Protein AF-A0A3D5DIY8-F1 (afdb_monomer_lite)

Radius of gyration: 15.48 Å; chains: 1; bounding box: 41×35×40 Å

Foldseek 3Di:
DKDKQFPDDDDDDDDDDDDPQQAAQQALVNLLVVLVPDDLPAADEAEYHQQLQFHWYALVRADPVQSVQQVVLVDRTDHNVSNDDVSVVVSLVSSLSSNVSCQVSVRYGIYIRDHDPPQDDDPVSVVSVVVVNCSRPVNHPDD

Structure (mmCIF, N/CA/C/O backbone):
data_AF-A0A3D5DIY8-F1
#
_entry.id   AF-A0A3D5DIY8-F1
#
loop_
_atom_site.group_PDB
_atom_site.id
_atom_site.type_symbol
_atom_site.label_atom_id
_atom_site.label_alt_id
_atom_site.label_comp_id
_atom_site.label_asym_id
_atom_site.label_entity_id
_atom_site.label_seq_id
_atom_site.pdbx_PDB_ins_code
_atom_site.Cartn_x
_atom_site.Cartn_y
_atom_site.Cartn_z
_atom_site.occupancy
_atom_site.B_iso_or_equiv
_atom_site.auth_seq_id
_atom_site.auth_comp_id
_atom_site.auth_asym_id
_atom_site.auth_atom_id
_atom_site.pdbx_PDB_model_num
ATOM 1 N N . MET A 1 1 ? -1.797 15.116 2.078 1.00 50.62 1 MET A N 1
ATOM 2 C CA . MET A 1 1 ? -0.324 15.181 1.907 1.00 50.62 1 MET A CA 1
ATOM 3 C C . MET A 1 1 ? 0.106 14.132 0.889 1.00 50.62 1 MET A C 1
ATOM 5 O O . MET A 1 1 ? -0.491 13.060 0.875 1.00 50.62 1 MET A O 1
ATOM 9 N N . VAL A 1 2 ? 1.064 14.444 0.015 1.00 52.28 2 VAL A N 1
ATOM 10 C CA . VAL A 1 2 ? 1.572 13.537 -1.028 1.00 52.28 2 VAL A CA 1
ATOM 11 C C . VAL A 1 2 ? 3.027 13.212 -0.711 1.00 52.28 2 VAL A C 1
ATOM 13 O O . VAL A 1 2 ? 3.846 14.123 -0.669 1.00 52.28 2 VAL A O 1
ATOM 16 N N . ALA A 1 3 ? 3.340 11.936 -0.495 1.00 53.84 3 ALA A N 1
ATOM 17 C CA . ALA A 1 3 ? 4.714 11.449 -0.470 1.00 53.84 3 ALA A CA 1
ATOM 18 C C . ALA A 1 3 ? 4.956 10.620 -1.738 1.00 53.84 3 ALA A C 1
ATOM 20 O O . ALA A 1 3 ? 4.224 9.668 -2.006 1.00 53.84 3 ALA A O 1
ATOM 21 N N . ALA A 1 4 ? 5.950 11.010 -2.533 1.00 50.09 4 ALA A N 1
ATOM 22 C CA . ALA A 1 4 ? 6.429 10.239 -3.673 1.00 50.09 4 ALA A CA 1
ATOM 23 C C . ALA A 1 4 ? 7.833 9.733 -3.337 1.00 50.09 4 ALA A C 1
ATOM 25 O O . ALA A 1 4 ? 8.712 10.531 -3.018 1.00 50.09 4 ALA A O 1
ATOM 26 N N . VAL A 1 5 ? 8.032 8.418 -3.375 1.00 52.97 5 VAL A N 1
ATOM 27 C CA . VAL A 1 5 ? 9.338 7.794 -3.121 1.00 52.97 5 VAL A CA 1
ATOM 28 C C . VAL A 1 5 ? 9.886 7.322 -4.465 1.00 52.97 5 VAL A C 1
ATOM 30 O O . VAL A 1 5 ? 9.344 6.383 -5.042 1.00 52.97 5 VAL A O 1
ATOM 33 N N . GLY A 1 6 ? 10.899 8.024 -4.978 1.00 42.56 6 GLY A N 1
ATOM 34 C CA . GLY A 1 6 ? 11.549 7.803 -6.275 1.00 42.56 6 GLY A CA 1
ATOM 35 C C . GLY A 1 6 ? 12.603 8.891 -6.551 1.00 42.56 6 GLY A C 1
ATOM 36 O O . GLY A 1 6 ? 12.590 9.918 -5.864 1.00 42.56 6 GLY A O 1
ATOM 37 N N . PRO A 1 7 ? 13.535 8.710 -7.508 1.00 37.66 7 PRO A N 1
ATOM 38 C CA . PRO A 1 7 ? 14.485 9.758 -7.874 1.00 37.66 7 PRO A CA 1
ATOM 39 C C . PRO A 1 7 ? 13.727 11.008 -8.343 1.00 37.66 7 PRO A C 1
ATOM 41 O O . PRO A 1 7 ? 12.866 10.945 -9.221 1.00 37.66 7 PRO A O 1
ATOM 44 N N . VAL A 1 8 ? 14.026 12.155 -7.731 1.00 38.84 8 VAL A N 1
ATOM 45 C CA . VAL A 1 8 ? 13.311 13.414 -7.977 1.00 38.84 8 VAL A CA 1
ATOM 46 C C . VAL A 1 8 ? 13.598 13.902 -9.401 1.00 38.84 8 VAL A C 1
ATOM 48 O O . VAL A 1 8 ? 14.640 14.492 -9.672 1.00 38.84 8 VAL A O 1
ATOM 51 N N . ARG A 1 9 ? 12.650 13.707 -10.323 1.00 46.03 9 ARG A N 1
ATOM 52 C CA . ARG A 1 9 ? 12.536 14.502 -11.557 1.00 46.03 9 ARG A CA 1
ATOM 53 C C . ARG A 1 9 ? 11.280 15.365 -11.470 1.00 46.03 9 ARG A C 1
ATOM 55 O O . ARG A 1 9 ? 10.235 14.896 -11.029 1.00 46.03 9 ARG A O 1
ATOM 62 N N . ARG A 1 10 ? 11.394 16.646 -11.847 1.00 33.75 10 ARG A N 1
ATOM 63 C CA . ARG A 1 10 ? 10.287 17.619 -11.789 1.00 33.75 10 ARG A CA 1
ATOM 64 C C . ARG A 1 10 ? 9.106 17.123 -12.632 1.00 33.75 10 ARG A C 1
ATOM 66 O O . ARG A 1 10 ? 9.268 16.890 -13.825 1.00 33.75 10 ARG A O 1
ATOM 73 N N . VAL A 1 11 ? 7.930 17.012 -12.016 1.00 41.75 11 VAL A N 1
ATOM 74 C CA . VAL A 1 11 ? 6.654 16.707 -12.684 1.00 41.75 11 VAL A CA 1
ATOM 75 C C . VAL A 1 11 ? 5.784 17.973 -12.653 1.00 41.75 11 VAL A C 1
ATOM 77 O O . VAL A 1 11 ? 5.661 18.575 -11.584 1.00 41.75 11 VAL A O 1
ATOM 80 N N . PRO A 1 12 ? 5.202 18.419 -13.783 1.00 31.59 12 PRO A N 1
ATOM 81 C CA . PRO A 1 12 ? 4.313 19.579 -13.808 1.00 31.59 12 PRO A CA 1
ATOM 82 C C . PRO A 1 12 ? 2.987 19.294 -13.074 1.00 31.59 12 PRO A C 1
ATOM 84 O O . PRO A 1 12 ? 2.551 18.141 -13.009 1.00 31.59 12 PRO A O 1
ATOM 87 N N . PRO A 1 13 ? 2.319 20.320 -12.518 1.00 28.94 13 PRO A N 1
ATOM 88 C CA . PRO A 1 13 ? 1.093 20.131 -11.750 1.00 28.94 13 PRO A CA 1
ATOM 89 C C . PRO A 1 13 ? -0.066 19.678 -12.652 1.00 28.94 13 PRO A C 1
ATOM 91 O O . PRO A 1 13 ? -0.409 20.354 -13.619 1.00 28.94 13 PRO A O 1
ATOM 94 N N . GLN A 1 14 ? -0.706 18.555 -12.311 1.00 39.12 14 GLN A N 1
ATOM 95 C CA . GLN A 1 14 ? -1.967 18.122 -12.924 1.00 39.12 14 GLN A CA 1
ATOM 96 C C . GLN A 1 14 ? -3.157 18.340 -11.981 1.00 39.12 14 GLN A C 1
ATOM 98 O O . GLN A 1 14 ? -3.064 18.113 -10.771 1.00 39.12 14 GLN A O 1
ATOM 103 N N . ARG A 1 15 ? -4.296 18.763 -12.550 1.00 36.31 15 ARG A N 1
ATOM 104 C CA . ARG A 1 15 ? -5.589 18.827 -11.850 1.00 36.31 15 ARG A CA 1
ATOM 105 C C . ARG A 1 15 ? -6.040 17.410 -11.481 1.00 36.31 15 ARG A C 1
ATOM 107 O O . ARG A 1 15 ? -6.047 16.520 -12.324 1.00 36.31 15 ARG A O 1
ATOM 114 N N . GLN A 1 16 ? -6.417 17.211 -10.219 1.00 41.19 16 GLN A N 1
ATOM 115 C CA . GLN A 1 16 ?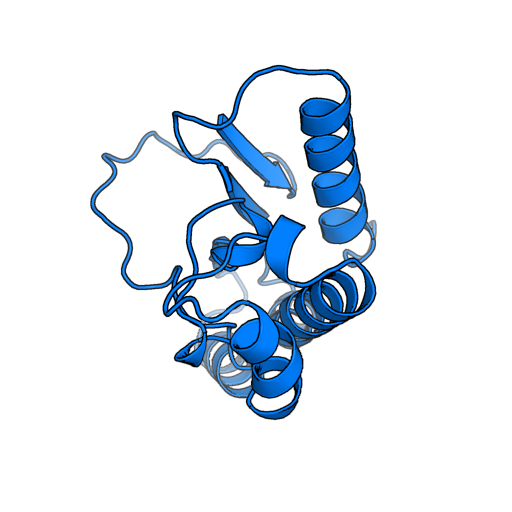 -6.805 15.908 -9.679 1.00 41.19 16 GLN A CA 1
ATOM 116 C C . GLN A 1 16 ? -8.298 15.643 -9.916 1.00 41.19 16 GLN A C 1
ATOM 118 O O . GLN A 1 16 ? -9.143 16.273 -9.287 1.00 41.19 16 GLN A O 1
ATOM 123 N N . GLY A 1 17 ? -8.616 14.699 -10.802 1.00 32.06 17 GLY A N 1
ATOM 124 C CA . GLY A 1 17 ? -9.891 13.972 -10.783 1.00 32.06 17 GLY A CA 1
ATOM 125 C C . GLY A 1 17 ? -9.785 12.704 -9.915 1.00 32.06 17 GLY A C 1
ATOM 126 O O . GLY A 1 17 ? -8.667 12.248 -9.646 1.00 32.06 17 GLY A O 1
ATOM 127 N N . PRO A 1 18 ? -10.905 12.116 -9.453 1.00 35.06 18 PRO A N 1
ATOM 128 C CA . PRO A 1 18 ? -10.888 10.868 -8.692 1.00 35.06 18 PRO A CA 1
ATOM 129 C C . PRO A 1 18 ? -10.271 9.747 -9.539 1.00 35.06 18 PRO A C 1
ATOM 131 O O . PRO A 1 18 ? -10.749 9.416 -10.619 1.00 35.06 18 PRO A O 1
ATOM 134 N N . SER A 1 19 ? -9.167 9.177 -9.061 1.00 37.91 19 SER A N 1
ATOM 135 C CA . SER A 1 19 ? -8.463 8.099 -9.755 1.00 37.91 19 SER A CA 1
ATOM 136 C C . SER A 1 19 ? -9.092 6.755 -9.372 1.00 37.91 19 SER A C 1
ATOM 138 O O . SER A 1 19 ? -9.059 6.375 -8.200 1.00 37.91 19 SER A O 1
ATOM 140 N N . ALA A 1 20 ? -9.673 6.045 -10.345 1.00 34.00 20 ALA A N 1
ATOM 141 C CA . ALA A 1 20 ? -10.372 4.767 -10.151 1.00 34.00 20 ALA A CA 1
ATOM 142 C C . ALA A 1 20 ? -9.461 3.613 -9.668 1.00 34.00 20 ALA A C 1
ATOM 144 O O . ALA A 1 20 ? -9.944 2.595 -9.182 1.00 34.00 20 ALA A O 1
ATOM 145 N N . THR A 1 21 ? -8.139 3.774 -9.752 1.00 45.00 21 THR A N 1
ATOM 146 C CA . THR A 1 21 ? -7.124 2.735 -9.501 1.00 45.00 21 THR A CA 1
ATOM 147 C C . THR A 1 21 ? -6.704 2.565 -8.038 1.00 45.00 21 THR A C 1
ATOM 149 O O . THR A 1 21 ? -5.889 1.701 -7.742 1.00 45.00 21 THR A O 1
ATOM 152 N N . GLY A 1 22 ? -7.246 3.345 -7.096 1.00 54.50 22 GLY A N 1
ATOM 153 C CA . GLY A 1 22 ? -6.856 3.258 -5.679 1.00 54.50 22 GLY A CA 1
ATOM 154 C C . GLY A 1 22 ? -7.485 2.103 -4.886 1.00 54.50 22 GLY A C 1
ATOM 155 O O . GLY A 1 22 ? -7.085 1.877 -3.745 1.00 54.50 22 GLY A O 1
ATOM 156 N N . TYR A 1 23 ? -8.475 1.408 -5.456 1.00 57.41 23 TYR A N 1
ATOM 157 C CA . TYR A 1 23 ? -9.356 0.494 -4.718 1.00 57.41 23 TYR A CA 1
ATOM 158 C C . TYR A 1 23 ? -9.029 -0.990 -4.865 1.00 57.41 23 TYR A C 1
ATOM 160 O O . TYR A 1 23 ? -9.708 -1.795 -4.243 1.00 57.41 23 TYR A O 1
ATOM 168 N N . ALA A 1 24 ? -8.018 -1.372 -5.643 1.00 65.62 24 ALA A N 1
ATOM 169 C CA . ALA A 1 24 ? -7.578 -2.760 -5.749 1.00 65.62 24 ALA A CA 1
ATOM 170 C C . ALA A 1 24 ? -6.063 -2.838 -5.568 1.00 65.62 24 ALA A C 1
ATOM 172 O O . ALA A 1 24 ? -5.332 -1.974 -6.057 1.00 65.62 24 ALA A O 1
ATOM 173 N N . LEU A 1 25 ? -5.589 -3.867 -4.864 1.00 74.12 25 LEU A N 1
ATOM 174 C CA . LEU A 1 25 ? -4.171 -4.209 -4.906 1.00 74.12 25 LEU A CA 1
ATOM 175 C C . LEU A 1 25 ? -3.807 -4.550 -6.358 1.00 74.12 25 LEU A C 1
ATOM 177 O O . LEU A 1 25 ? -4.534 -5.327 -6.985 1.00 74.12 25 LEU A O 1
ATOM 181 N N . PRO A 1 26 ? -2.725 -3.976 -6.913 1.00 73.62 26 PRO A N 1
ATOM 182 C CA . PRO A 1 26 ? -2.277 -4.349 -8.244 1.00 73.62 26 PRO A CA 1
ATOM 183 C C . PRO A 1 26 ? -1.965 -5.847 -8.268 1.00 73.62 26 PRO A C 1
ATOM 185 O O . PRO A 1 26 ? -1.332 -6.375 -7.356 1.00 73.62 26 PRO A O 1
ATOM 188 N N . ALA A 1 27 ? -2.427 -6.534 -9.311 1.00 76.88 27 ALA A N 1
ATOM 189 C CA . ALA A 1 27 ? -2.036 -7.912 -9.563 1.00 76.88 27 ALA A CA 1
ATOM 190 C C . ALA A 1 27 ? -0.676 -7.925 -10.268 1.00 76.88 27 ALA A C 1
ATOM 192 O O . ALA A 1 27 ? -0.474 -7.195 -11.239 1.00 76.88 27 ALA A O 1
ATOM 193 N N . GLU A 1 28 ? 0.233 -8.793 -9.831 1.00 81.69 28 GLU A N 1
ATOM 194 C CA . GLU A 1 28 ? 1.573 -8.918 -10.415 1.00 81.69 28 GLU A CA 1
ATOM 195 C C . GLU A 1 28 ? 1.526 -9.169 -11.932 1.00 81.69 28 GLU A C 1
ATOM 197 O O . GLU A 1 28 ? 2.222 -8.505 -12.695 1.00 81.69 28 GLU A O 1
ATOM 202 N N . GLN A 1 29 ? 0.616 -10.033 -12.395 1.00 76.12 29 GLN A N 1
ATOM 203 C CA . GLN A 1 29 ? 0.399 -10.305 -13.825 1.00 76.12 29 GLN A CA 1
ATOM 204 C C . GLN A 1 29 ? 0.074 -9.037 -14.628 1.00 76.12 29 GLN A C 1
ATOM 206 O O . GLN A 1 29 ? 0.473 -8.895 -15.782 1.00 76.12 29 GLN A O 1
ATOM 211 N N . THR A 1 30 ? -0.634 -8.084 -14.015 1.00 84.94 30 THR A N 1
ATOM 212 C CA . THR A 1 30 ? -0.937 -6.798 -14.654 1.00 84.94 30 THR A CA 1
ATOM 213 C C . THR A 1 30 ? 0.334 -5.961 -14.802 1.00 84.94 30 THR A C 1
ATOM 215 O O . THR A 1 30 ? 0.582 -5.412 -15.875 1.00 84.94 30 THR A O 1
ATOM 218 N N . ALA A 1 31 ? 1.175 -5.914 -13.766 1.00 85.81 31 ALA A N 1
ATOM 219 C CA . ALA A 1 31 ? 2.462 -5.229 -13.816 1.00 85.81 31 ALA A CA 1
ATOM 220 C C . ALA A 1 31 ? 3.427 -5.869 -14.828 1.00 85.81 31 ALA A C 1
ATOM 222 O O . ALA A 1 31 ? 4.077 -5.143 -15.578 1.00 85.81 31 ALA A O 1
ATOM 223 N N . GLN A 1 32 ? 3.464 -7.203 -14.920 1.00 86.69 32 GLN A N 1
ATOM 224 C CA . GLN A 1 32 ? 4.220 -7.933 -15.945 1.00 86.69 32 GLN A CA 1
ATOM 225 C C . GLN A 1 32 ? 3.746 -7.560 -17.356 1.00 86.69 32 GLN A C 1
ATOM 227 O O . GLN A 1 32 ? 4.555 -7.208 -18.215 1.00 86.69 32 GLN A O 1
ATOM 232 N N . ALA A 1 33 ? 2.430 -7.559 -17.593 1.00 89.38 33 ALA A N 1
ATOM 233 C CA . ALA A 1 33 ? 1.865 -7.185 -18.886 1.00 89.38 33 ALA A CA 1
ATOM 234 C C . ALA A 1 33 ? 2.195 -5.730 -19.264 1.00 89.38 33 ALA A C 1
ATOM 236 O O . ALA A 1 33 ? 2.520 -5.450 -20.418 1.00 89.38 33 ALA A O 1
ATOM 237 N N . TRP A 1 34 ? 2.143 -4.799 -18.307 1.00 91.38 34 TRP A N 1
ATOM 238 C CA . TRP A 1 34 ? 2.562 -3.411 -18.521 1.00 91.38 34 TRP A CA 1
ATOM 239 C C . TRP A 1 34 ? 4.050 -3.298 -18.847 1.00 91.38 34 TRP A C 1
ATOM 241 O O . TRP A 1 34 ? 4.423 -2.560 -19.763 1.00 91.38 34 TRP A O 1
ATOM 251 N N . ALA A 1 35 ? 4.891 -4.040 -18.128 1.00 90.12 35 ALA A N 1
ATOM 252 C CA . ALA A 1 35 ? 6.327 -4.048 -18.341 1.00 90.12 35 ALA A CA 1
ATOM 253 C C . ALA A 1 35 ? 6.674 -4.568 -19.745 1.00 90.12 35 ALA A C 1
ATOM 255 O O . ALA A 1 35 ? 7.409 -3.903 -20.472 1.00 90.12 35 ALA A O 1
ATOM 256 N N . ALA A 1 36 ? 6.068 -5.677 -20.174 1.00 90.75 36 ALA A N 1
ATOM 257 C CA . ALA A 1 36 ? 6.319 -6.286 -21.480 1.00 90.75 36 ALA A CA 1
ATOM 258 C C . ALA A 1 36 ? 5.814 -5.443 -22.667 1.00 90.75 36 ALA A C 1
ATOM 260 O O . ALA A 1 36 ? 6.389 -5.482 -23.750 1.00 90.75 36 ALA A O 1
ATOM 261 N N . ARG A 1 37 ? 4.729 -4.677 -22.486 1.00 94.88 37 ARG A N 1
ATOM 262 C CA . ARG A 1 37 ? 4.028 -3.983 -23.586 1.00 94.88 37 ARG A CA 1
ATOM 263 C C . ARG A 1 37 ? 4.383 -2.506 -23.744 1.00 94.88 37 ARG A C 1
ATOM 265 O O . ARG A 1 37 ? 3.798 -1.828 -24.585 1.00 94.88 37 ARG A O 1
ATOM 272 N N . THR A 1 38 ? 5.301 -1.987 -22.935 1.00 95.19 38 THR A N 1
ATOM 273 C CA . THR A 1 38 ? 5.743 -0.588 -23.009 1.00 95.19 38 THR A CA 1
ATOM 274 C C . THR A 1 38 ? 7.186 -0.474 -23.496 1.00 95.19 38 THR A C 1
ATOM 276 O O . THR A 1 38 ? 7.981 -1.383 -23.253 1.00 95.19 38 THR A O 1
ATOM 279 N N . PRO A 1 39 ? 7.577 0.641 -24.142 1.00 95.75 39 PRO A N 1
ATOM 280 C CA . PRO A 1 39 ? 8.975 0.892 -24.485 1.00 95.75 39 PRO A CA 1
ATOM 281 C C . PRO A 1 39 ? 9.897 0.824 -23.261 1.00 95.75 39 PRO A C 1
ATOM 283 O O . PRO A 1 39 ? 9.478 1.135 -22.146 1.00 95.75 39 PRO A O 1
ATOM 286 N N . ALA A 1 40 ? 11.169 0.472 -23.464 1.00 90.06 40 ALA A N 1
ATOM 287 C CA . ALA A 1 40 ? 12.158 0.375 -22.383 1.00 90.06 40 ALA A CA 1
ATOM 288 C C . ALA A 1 40 ? 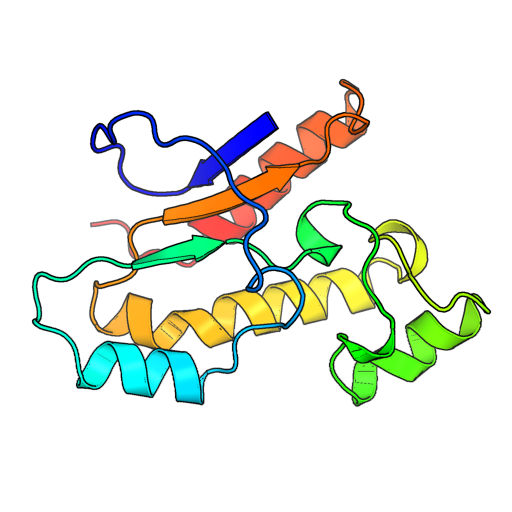12.318 1.689 -21.590 1.00 90.06 40 ALA A C 1
ATOM 290 O O . ALA A 1 40 ? 12.490 1.659 -20.379 1.00 90.06 40 ALA A O 1
ATOM 291 N N . ALA A 1 41 ? 12.195 2.842 -22.256 1.00 91.44 41 ALA A N 1
ATOM 292 C CA . ALA A 1 41 ? 12.312 4.162 -21.630 1.00 91.44 41 ALA A CA 1
ATOM 293 C C . ALA A 1 41 ? 11.035 4.641 -20.909 1.00 91.44 41 ALA A C 1
ATOM 295 O O . ALA A 1 41 ? 11.014 5.744 -20.364 1.00 91.44 41 ALA A O 1
ATOM 296 N N . PHE A 1 42 ? 9.949 3.863 -20.932 1.00 95.06 42 PHE A N 1
ATOM 297 C CA . PHE A 1 42 ? 8.698 4.258 -20.295 1.00 95.06 42 PHE A CA 1
ATOM 298 C C . PHE A 1 42 ? 8.779 4.097 -18.772 1.00 95.06 42 PHE A C 1
ATOM 300 O O . PHE A 1 42 ? 9.240 3.074 -18.272 1.00 95.06 42 PHE A O 1
ATOM 307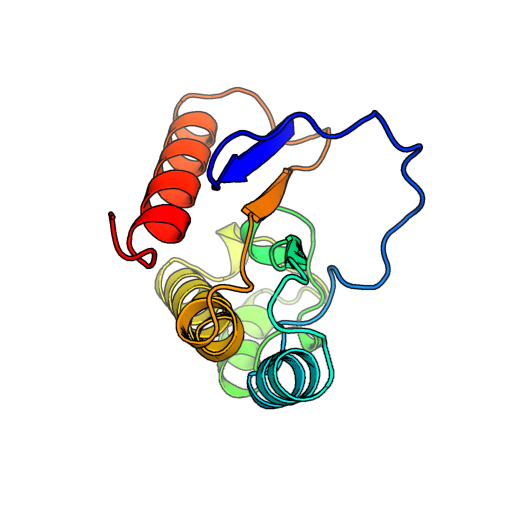 N N . THR A 1 43 ? 8.285 5.086 -18.025 1.00 93.62 43 THR A N 1
ATOM 308 C CA . THR A 1 43 ? 8.287 5.074 -16.556 1.00 93.62 43 THR A CA 1
ATOM 309 C C . THR A 1 43 ? 6.868 5.111 -16.000 1.00 93.62 43 THR A C 1
ATOM 311 O O . THR A 1 43 ? 6.069 5.977 -16.351 1.00 93.62 43 THR A O 1
ATOM 314 N N . PHE A 1 44 ? 6.575 4.204 -15.073 1.00 91.81 44 PHE A N 1
ATOM 315 C CA . PHE A 1 44 ? 5.333 4.143 -14.317 1.00 91.81 44 PHE A CA 1
ATOM 316 C C . PHE A 1 44 ? 5.499 4.781 -12.941 1.00 91.81 44 PHE A C 1
ATOM 318 O O . PHE A 1 44 ? 6.422 4.458 -12.195 1.00 91.81 44 PHE A O 1
ATOM 325 N N . ASN A 1 45 ? 4.539 5.625 -12.572 1.00 92.50 45 ASN A N 1
ATOM 326 C CA . ASN A 1 45 ? 4.320 6.021 -11.186 1.00 92.50 45 ASN A CA 1
ATOM 327 C C . ASN A 1 45 ? 3.067 5.309 -10.685 1.00 92.50 45 ASN A C 1
ATOM 329 O O . ASN A 1 45 ? 2.018 5.387 -11.326 1.00 92.50 45 ASN A O 1
ATOM 333 N N . VAL A 1 46 ? 3.168 4.616 -9.554 1.00 90.75 46 VAL A N 1
ATOM 334 C CA . VAL A 1 46 ? 2.082 3.774 -9.043 1.00 90.75 46 VAL A CA 1
ATOM 335 C C . VAL A 1 46 ? 1.520 4.368 -7.765 1.00 90.75 46 VAL A C 1
ATOM 337 O O . VAL A 1 46 ? 2.250 4.656 -6.819 1.00 90.75 46 VAL A O 1
ATOM 340 N N . LYS A 1 47 ? 0.201 4.555 -7.723 1.00 91.38 47 LYS A N 1
ATOM 341 C CA . LYS A 1 47 ? -0.496 4.986 -6.512 1.00 91.38 47 LYS A CA 1
ATOM 342 C C . LYS A 1 47 ? -0.657 3.805 -5.558 1.00 91.38 47 LYS A C 1
ATOM 344 O O . LYS A 1 47 ? -1.077 2.728 -5.970 1.00 91.38 47 LYS A O 1
ATOM 349 N N . ALA A 1 48 ? -0.325 4.022 -4.290 1.00 93.12 48 ALA A N 1
ATOM 350 C CA . ALA A 1 48 ? -0.457 3.009 -3.257 1.00 93.12 48 ALA A CA 1
ATOM 351 C C . ALA A 1 48 ? -1.923 2.626 -3.016 1.00 93.12 48 ALA A C 1
ATOM 353 O O . ALA A 1 48 ? -2.833 3.453 -3.145 1.00 93.12 48 ALA A O 1
ATOM 354 N N . PHE A 1 49 ? -2.127 1.369 -2.625 1.00 94.44 49 PHE A N 1
ATOM 355 C CA . PHE A 1 49 ? -3.434 0.837 -2.259 1.00 94.44 49 PHE A CA 1
ATOM 356 C C . PHE A 1 49 ? -4.076 1.657 -1.127 1.00 94.44 49 PHE A C 1
ATOM 358 O O . PHE A 1 49 ? -3.392 2.080 -0.190 1.00 94.44 49 PHE A O 1
ATOM 365 N N . SER A 1 50 ? -5.392 1.889 -1.199 1.00 94.19 50 SER A N 1
ATOM 366 C CA . SER A 1 50 ? -6.110 2.809 -0.302 1.00 94.19 50 SER A CA 1
ATOM 367 C C . SER A 1 50 ? -5.890 2.520 1.185 1.00 94.19 50 SER A C 1
ATOM 369 O O . SER A 1 50 ? -5.752 3.457 1.976 1.00 94.19 50 SER A O 1
ATOM 371 N N . LEU A 1 51 ? -5.773 1.244 1.565 1.00 95.00 51 LEU A N 1
ATOM 372 C CA . LEU A 1 51 ? -5.559 0.851 2.957 1.00 95.00 51 LEU A CA 1
ATOM 373 C C . LEU A 1 51 ? -4.241 1.415 3.507 1.00 95.00 51 LEU A C 1
ATOM 375 O O . LEU A 1 51 ? -4.213 1.950 4.612 1.00 95.00 51 LEU A O 1
ATOM 379 N N . LEU A 1 52 ? -3.174 1.380 2.701 1.00 95.44 52 LEU A N 1
ATOM 380 C CA . LEU A 1 52 ? -1.827 1.845 3.062 1.00 95.44 52 LEU A CA 1
ATOM 381 C C . LEU A 1 52 ? -1.725 3.373 3.181 1.00 95.44 52 LEU A C 1
ATOM 383 O O . LEU A 1 52 ? -0.709 3.910 3.606 1.00 95.44 52 LEU A O 1
ATOM 387 N N . THR A 1 53 ? -2.775 4.093 2.790 1.00 94.69 53 THR A N 1
ATOM 388 C CA . THR A 1 53 ? -2.810 5.559 2.808 1.00 94.69 53 THR A CA 1
ATOM 389 C C . THR A 1 53 ? -3.886 6.114 3.734 1.00 94.69 53 THR A C 1
ATOM 391 O O . THR A 1 53 ? -4.240 7.285 3.630 1.00 94.69 53 THR A O 1
ATOM 394 N N . HIS A 1 54 ? -4.403 5.300 4.663 1.00 94.00 54 HIS A N 1
ATOM 395 C CA . HIS A 1 54 ? -5.448 5.691 5.620 1.00 94.00 54 HIS A CA 1
ATOM 396 C C . HIS A 1 54 ? -6.783 6.120 4.986 1.00 94.00 54 HIS A C 1
ATOM 398 O O . HIS A 1 54 ? -7.596 6.791 5.628 1.00 94.00 54 HIS A O 1
ATOM 404 N N . HIS A 1 55 ? -7.052 5.693 3.753 1.00 93.94 55 HIS A N 1
ATOM 405 C CA . HIS A 1 55 ? -8.375 5.816 3.154 1.00 93.94 55 HIS A CA 1
ATOM 406 C C . HIS A 1 55 ? -9.272 4.640 3.572 1.00 93.94 55 HIS A C 1
ATOM 408 O O . HIS A 1 55 ? -8.780 3.516 3.725 1.00 93.94 55 HIS A O 1
ATOM 414 N N . PRO A 1 56 ? -10.594 4.858 3.715 1.00 94.88 56 PRO A N 1
ATOM 415 C CA . PRO A 1 56 ? -11.524 3.766 3.966 1.00 94.88 56 PRO A CA 1
ATOM 416 C C . PRO A 1 56 ? -11.512 2.815 2.769 1.00 94.88 56 PRO A C 1
ATOM 418 O O . PRO A 1 56 ? -11.752 3.232 1.632 1.00 94.88 56 PRO A O 1
ATOM 421 N N . THR A 1 57 ? -11.256 1.539 3.021 1.00 94.00 57 THR A N 1
ATOM 422 C CA . THR A 1 57 ? -11.067 0.513 1.991 1.00 94.00 57 THR A CA 1
ATOM 423 C C . THR A 1 57 ? -12.174 -0.530 2.100 1.00 94.00 57 THR A C 1
ATOM 425 O O . THR A 1 57 ? -12.383 -1.034 3.201 1.00 94.00 57 THR A O 1
ATOM 428 N N . PRO A 1 58 ? -12.903 -0.854 1.014 1.00 94.38 58 PRO A N 1
ATOM 429 C CA . PRO A 1 58 ? -13.900 -1.920 1.052 1.00 94.38 58 PRO A CA 1
ATOM 430 C C . PRO A 1 58 ? -13.257 -3.235 1.490 1.00 94.38 58 PRO A C 1
ATOM 432 O O . PRO A 1 58 ? -12.192 -3.581 0.983 1.00 94.38 58 PRO A O 1
ATOM 435 N N . VAL A 1 59 ? -13.905 -4.002 2.364 1.00 94.06 59 VAL A N 1
ATOM 436 C CA . VAL A 1 59 ? -13.386 -5.322 2.768 1.00 94.06 59 VAL A CA 1
ATOM 437 C C . VAL A 1 59 ? -13.211 -6.239 1.553 1.00 94.06 59 VAL A C 1
ATOM 439 O O . VAL A 1 59 ? -12.193 -6.914 1.425 1.00 94.06 59 VAL A O 1
ATOM 442 N N . ALA A 1 60 ? -14.129 -6.170 0.585 1.00 92.69 60 ALA A N 1
ATOM 443 C CA . ALA A 1 60 ? -14.056 -6.925 -0.667 1.00 92.69 60 ALA A CA 1
ATOM 444 C C . ALA A 1 60 ? -12.798 -6.633 -1.516 1.00 92.69 60 ALA A C 1
ATOM 446 O O . ALA A 1 60 ? -12.390 -7.479 -2.312 1.00 92.69 60 ALA A O 1
ATOM 447 N N . ALA A 1 61 ? -12.166 -5.466 -1.339 1.00 91.50 61 ALA A N 1
ATOM 448 C CA . ALA A 1 61 ? -10.932 -5.098 -2.033 1.00 91.50 61 ALA A CA 1
ATOM 449 C C . ALA A 1 61 ? -9.675 -5.760 -1.445 1.00 91.50 61 ALA A C 1
ATOM 451 O O . ALA A 1 61 ? -8.613 -5.723 -2.068 1.00 91.50 61 ALA A O 1
ATOM 452 N N . LEU A 1 62 ? -9.770 -6.340 -0.245 1.00 92.56 62 LEU A N 1
ATOM 453 C CA . LEU A 1 62 ? -8.668 -7.085 0.350 1.00 92.56 62 LEU A CA 1
ATOM 454 C C . LEU A 1 62 ? -8.493 -8.442 -0.353 1.00 92.56 62 LEU A C 1
ATOM 456 O O . LEU A 1 62 ? -9.477 -9.014 -0.848 1.00 92.56 62 LEU A O 1
ATOM 460 N N . PRO A 1 63 ? -7.264 -8.996 -0.357 1.00 91.31 63 PRO A N 1
ATOM 461 C CA . PRO A 1 63 ? -7.026 -10.377 -0.757 1.00 91.31 63 PRO A CA 1
ATOM 462 C C . PRO A 1 63 ? -7.947 -11.324 0.010 1.00 91.31 63 PRO A C 1
ATOM 464 O O . PRO A 1 63 ? -8.184 -11.115 1.199 1.00 91.31 63 PRO A O 1
ATOM 467 N N . ALA A 1 64 ? -8.480 -12.339 -0.673 1.00 91.94 64 ALA A N 1
ATOM 468 C CA . ALA A 1 64 ? -9.547 -13.191 -0.143 1.00 91.94 64 ALA A CA 1
ATOM 469 C C . ALA A 1 64 ? -9.206 -13.808 1.223 1.00 91.94 64 ALA A C 1
ATOM 471 O O . ALA A 1 64 ? -10.054 -13.846 2.106 1.00 91.94 64 ALA A O 1
ATOM 472 N N . ASP A 1 65 ? -7.953 -14.205 1.420 1.00 93.06 65 ASP A N 1
ATOM 473 C CA . ASP A 1 65 ? -7.441 -14.791 2.658 1.00 93.06 65 ASP A CA 1
ATOM 474 C C . ASP A 1 65 ? -7.271 -13.780 3.811 1.00 93.06 65 ASP A C 1
ATOM 476 O O . ASP A 1 65 ? -7.232 -14.169 4.977 1.00 93.06 65 ASP A O 1
ATOM 480 N N . LEU A 1 66 ? -7.232 -12.478 3.511 1.00 93.94 66 LEU A N 1
ATOM 481 C CA . LEU A 1 66 ? -7.161 -11.396 4.501 1.00 93.94 66 LEU A CA 1
ATOM 482 C C . LEU A 1 66 ? -8.539 -10.841 4.891 1.00 93.94 66 LEU A C 1
ATOM 484 O O . LEU A 1 66 ? -8.656 -10.171 5.921 1.00 93.94 66 LEU A O 1
ATOM 488 N N . ARG A 1 67 ? -9.590 -11.128 4.110 1.00 94.25 67 ARG A N 1
ATOM 489 C CA . ARG A 1 67 ? -10.961 -10.654 4.379 1.00 94.25 67 ARG A CA 1
ATOM 490 C C . ARG A 1 67 ? -11.511 -11.123 5.728 1.00 94.25 67 ARG A C 1
ATOM 492 O O . ARG A 1 67 ? -11.987 -10.252 6.452 1.00 94.25 67 ARG A O 1
ATOM 499 N N . PRO A 1 68 ? -11.356 -12.394 6.158 1.00 94.31 68 PRO A N 1
ATOM 500 C CA . PRO A 1 68 ? -11.929 -12.850 7.427 1.00 94.31 68 PRO A CA 1
ATOM 501 C C . PRO A 1 68 ? -11.427 -12.071 8.648 1.00 94.31 68 PRO A C 1
ATOM 503 O O . PRO A 1 68 ? -12.138 -11.923 9.637 1.00 94.31 68 PRO A O 1
ATOM 506 N N . ALA A 1 69 ? -10.193 -11.556 8.609 1.00 90.56 69 ALA A N 1
ATOM 507 C CA . ALA A 1 69 ? -9.666 -10.717 9.682 1.00 90.56 69 ALA A CA 1
ATOM 508 C C . ALA A 1 69 ? -10.341 -9.335 9.719 1.00 90.56 69 ALA A C 1
ATOM 510 O O . ALA A 1 69 ? -10.616 -8.823 10.801 1.00 90.56 69 ALA A O 1
ATOM 511 N N . ALA A 1 70 ? -10.637 -8.756 8.552 1.00 91.50 70 ALA A N 1
ATOM 512 C CA . ALA A 1 70 ? -11.320 -7.473 8.425 1.00 91.50 70 ALA A CA 1
ATOM 513 C C . ALA A 1 70 ? -12.837 -7.575 8.676 1.00 91.50 70 ALA A C 1
ATOM 515 O O . ALA A 1 70 ? -13.419 -6.665 9.259 1.00 91.50 70 ALA A O 1
ATOM 516 N N . GLU A 1 71 ? -13.474 -8.688 8.306 1.00 92.75 71 GLU A N 1
ATOM 517 C CA . GLU A 1 71 ? -14.909 -8.943 8.521 1.00 92.75 71 GLU A CA 1
ATOM 518 C C . GLU A 1 71 ? -15.280 -8.995 10.009 1.00 92.75 71 GLU A C 1
ATOM 520 O O . GLU A 1 71 ? -16.366 -8.559 10.384 1.00 92.75 71 GLU A O 1
ATOM 525 N N . LYS A 1 72 ? -14.351 -9.409 10.885 1.00 91.62 72 LYS A N 1
ATOM 526 C CA . LYS A 1 72 ? -14.528 -9.370 12.353 1.00 91.62 72 LYS A CA 1
ATOM 527 C C . LYS A 1 72 ? -14.854 -7.978 12.898 1.00 91.62 72 LYS A C 1
ATOM 529 O O . LYS A 1 72 ? -15.356 -7.865 14.010 1.00 91.62 72 LYS A O 1
ATOM 534 N N . THR A 1 73 ? -14.560 -6.923 12.140 1.00 90.06 73 THR A N 1
ATOM 535 C CA . THR A 1 73 ? -14.889 -5.544 12.517 1.00 90.06 73 THR A CA 1
ATOM 536 C C . THR A 1 73 ? -16.380 -5.224 12.365 1.00 90.06 73 THR A C 1
ATOM 538 O O . THR A 1 73 ? -16.829 -4.222 12.916 1.00 90.06 73 THR A O 1
ATOM 541 N N . GLY A 1 74 ? -17.136 -6.032 11.608 1.00 93.50 74 GLY A N 1
ATOM 542 C CA . GLY A 1 74 ? -18.543 -5.787 11.274 1.00 93.50 74 GLY A CA 1
ATOM 543 C C . GLY A 1 74 ? -18.776 -4.622 10.302 1.00 93.50 74 GLY A C 1
ATOM 544 O O . GLY A 1 74 ? -19.911 -4.182 10.148 1.00 93.50 74 GLY A O 1
ATOM 545 N N . LYS A 1 75 ? -17.719 -4.085 9.676 1.00 92.31 75 LYS A N 1
ATOM 546 C CA . LYS A 1 75 ? -17.781 -2.921 8.780 1.00 92.31 75 LYS A CA 1
ATOM 547 C C . LYS A 1 75 ? -17.625 -3.337 7.318 1.00 92.31 75 LYS A C 1
ATOM 549 O O . LYS A 1 75 ? -16.737 -4.120 6.993 1.00 92.31 75 LYS A O 1
ATOM 554 N N . ASP A 1 76 ? -18.355 -2.682 6.415 1.00 93.62 76 ASP A N 1
ATOM 555 C CA . ASP A 1 76 ? -18.159 -2.846 4.962 1.00 93.62 76 ASP A CA 1
ATOM 556 C C . ASP A 1 76 ? -16.843 -2.228 4.466 1.00 93.62 76 ASP A C 1
ATOM 558 O O . ASP A 1 76 ? -16.278 -2.626 3.440 1.00 93.62 76 ASP A O 1
ATOM 562 N N . ARG A 1 77 ? -16.351 -1.213 5.188 1.00 95.44 77 ARG A N 1
ATOM 563 C CA . ARG A 1 77 ? -15.102 -0.507 4.896 1.00 95.44 77 ARG A CA 1
ATOM 564 C C . ARG A 1 77 ? -14.240 -0.420 6.142 1.00 95.44 77 ARG A C 1
ATOM 566 O O . ARG A 1 77 ? -14.709 -0.009 7.200 1.00 95.44 77 ARG A O 1
ATOM 573 N N . VAL A 1 78 ? -12.961 -0.722 5.973 1.00 95.12 78 VAL A N 1
ATOM 574 C CA . VAL A 1 78 ? -11.962 -0.715 7.040 1.00 95.12 78 VAL A CA 1
ATOM 575 C C . VAL A 1 78 ? -10.870 0.314 6.775 1.00 95.12 78 VAL A C 1
ATOM 577 O O . VAL A 1 78 ? -10.523 0.622 5.630 1.00 95.12 78 VAL A O 1
ATOM 580 N N . TYR A 1 79 ? -10.322 0.851 7.854 1.00 94.38 79 TYR A N 1
ATOM 581 C CA . TYR A 1 79 ? -9.093 1.629 7.876 1.00 94.38 79 TYR A CA 1
ATOM 582 C C . TYR A 1 79 ? -7.918 0.725 8.248 1.00 94.38 79 TYR A C 1
ATOM 584 O O . TYR A 1 79 ? -8.089 -0.360 8.798 1.00 94.38 79 TYR A O 1
ATOM 592 N N . LEU A 1 80 ? -6.694 1.205 8.016 1.00 94.19 80 LEU A N 1
ATOM 593 C CA . LEU A 1 80 ? -5.478 0.466 8.368 1.00 94.19 80 LEU A CA 1
ATOM 594 C C . LEU A 1 80 ? -5.449 0.012 9.838 1.00 94.19 80 LEU A C 1
ATOM 596 O O . LEU A 1 80 ? -5.014 -1.091 10.143 1.00 94.19 80 LEU A O 1
ATOM 600 N N . GLN A 1 81 ? -5.936 0.859 10.746 1.00 91.56 81 GLN A N 1
ATOM 601 C CA . GLN A 1 81 ? -5.977 0.561 12.179 1.00 91.56 81 GLN A CA 1
ATOM 602 C C . GLN A 1 81 ? -6.992 -0.531 12.559 1.00 91.56 81 GLN A C 1
ATOM 604 O O . GLN A 1 81 ? -6.859 -1.113 13.629 1.00 91.56 81 GLN A O 1
ATOM 609 N N . ASP A 1 82 ? -7.972 -0.827 11.699 1.00 94.25 82 ASP A N 1
ATOM 610 C CA . ASP A 1 82 ? -9.000 -1.837 11.974 1.00 94.25 82 ASP A CA 1
ATOM 611 C C . ASP A 1 82 ? -8.501 -3.273 11.712 1.00 94.25 82 ASP A C 1
ATOM 613 O O . ASP A 1 82 ? -9.045 -4.216 12.276 1.00 94.25 82 ASP A O 1
ATOM 617 N N . VAL A 1 83 ? -7.479 -3.466 10.864 1.00 91.12 83 VAL A N 1
ATOM 618 C CA . VAL A 1 83 ? -7.044 -4.808 10.411 1.00 91.12 83 VAL A CA 1
ATOM 619 C C . VAL A 1 83 ? -5.863 -5.393 11.201 1.00 91.12 83 VAL A C 1
ATOM 621 O O . VAL A 1 83 ? -5.511 -6.560 11.031 1.00 91.12 83 VAL A O 1
ATOM 624 N N . GLY A 1 84 ? -5.248 -4.598 12.080 1.00 92.38 84 GLY A N 1
ATOM 625 C CA . GLY A 1 84 ? -4.078 -4.990 12.869 1.00 92.38 84 GLY A CA 1
ATOM 626 C C . GLY A 1 84 ? -2.766 -5.094 12.062 1.00 92.38 84 GLY A C 1
ATOM 627 O O . GLY A 1 84 ? -2.769 -5.096 10.827 1.00 92.38 84 GLY A O 1
ATOM 628 N N . PRO A 1 85 ? -1.612 -5.189 12.750 1.00 92.75 85 PRO A N 1
ATOM 629 C CA . PRO A 1 85 ? -0.291 -5.106 12.117 1.00 92.75 85 PRO A CA 1
ATOM 630 C C . PRO A 1 85 ? -0.009 -6.264 11.150 1.00 92.75 85 PRO A C 1
ATOM 632 O O . PRO A 1 85 ? 0.471 -6.032 10.048 1.00 92.75 85 PRO A O 1
ATOM 635 N N . LYS A 1 86 ? -0.400 -7.499 11.498 1.00 93.56 86 LYS A N 1
ATOM 636 C CA . LYS A 1 86 ? -0.149 -8.686 10.660 1.00 93.56 86 LYS A CA 1
ATOM 637 C C . LYS A 1 86 ? -0.821 -8.604 9.284 1.00 93.56 86 LYS A C 1
ATOM 639 O O . LYS A 1 86 ? -0.251 -9.055 8.295 1.00 93.56 86 LYS A O 1
ATOM 644 N N . VAL A 1 87 ? -2.040 -8.064 9.214 1.00 94.12 87 VAL A N 1
ATOM 645 C CA . VAL A 1 87 ? -2.738 -7.874 7.933 1.00 94.12 87 VAL A CA 1
ATOM 646 C C . VAL A 1 87 ? -2.112 -6.712 7.169 1.00 94.12 87 VAL A C 1
ATOM 648 O O . VAL A 1 87 ? -1.875 -6.833 5.971 1.00 94.12 87 VAL A O 1
ATOM 651 N N . ALA A 1 88 ? -1.795 -5.609 7.855 1.00 94.56 88 ALA A N 1
ATOM 652 C CA . ALA A 1 88 ? -1.131 -4.463 7.242 1.00 94.56 88 ALA A CA 1
ATOM 653 C C . ALA A 1 88 ? 0.215 -4.840 6.595 1.00 94.56 88 ALA A C 1
ATOM 655 O O . ALA A 1 88 ? 0.497 -4.394 5.483 1.00 94.56 88 ALA A O 1
ATOM 656 N N . ASP A 1 89 ? 1.017 -5.678 7.253 1.00 95.06 89 ASP A N 1
ATOM 657 C CA . ASP A 1 89 ? 2.305 -6.144 6.733 1.00 95.06 89 ASP A CA 1
ATOM 658 C C . ASP A 1 89 ? 2.137 -7.029 5.496 1.00 95.06 89 ASP A C 1
ATOM 660 O O . ASP A 1 89 ? 2.760 -6.753 4.475 1.00 95.06 89 ASP A O 1
ATOM 664 N N . GLN A 1 90 ? 1.202 -7.984 5.511 1.00 95.50 90 GLN A N 1
ATOM 665 C CA . GLN A 1 90 ? 0.908 -8.802 4.327 1.00 95.50 90 GLN A CA 1
ATOM 666 C C . GLN A 1 90 ? 0.392 -7.974 3.143 1.00 95.50 90 GLN A C 1
ATOM 668 O O . GLN A 1 90 ? 0.711 -8.263 1.990 1.00 95.50 90 GLN A O 1
ATOM 673 N N . VAL A 1 91 ? -0.401 -6.928 3.399 1.00 95.12 91 VAL A N 1
ATOM 674 C CA . VAL A 1 91 ? -0.842 -6.002 2.343 1.00 95.12 91 VAL A CA 1
ATOM 675 C C . VAL A 1 91 ? 0.347 -5.229 1.769 1.00 95.12 91 VAL A C 1
ATOM 677 O O . VAL A 1 91 ? 0.421 -5.058 0.553 1.00 95.12 91 VAL A O 1
ATOM 680 N N . TRP A 1 92 ? 1.287 -4.788 2.610 1.00 94.94 92 TRP A N 1
ATOM 681 C CA . TRP A 1 92 ? 2.520 -4.136 2.163 1.00 94.94 92 TRP A CA 1
ATOM 682 C C . TRP A 1 92 ? 3.402 -5.063 1.327 1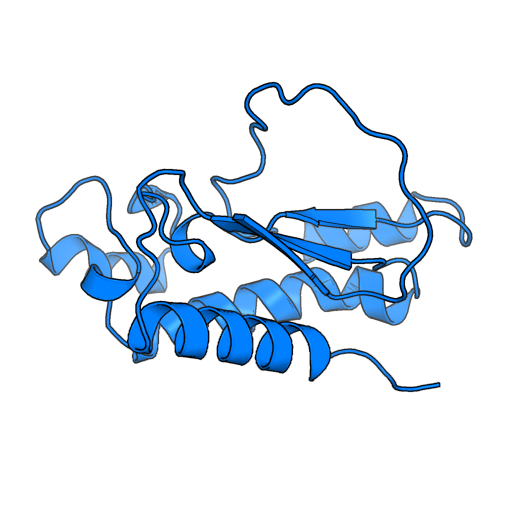.00 94.94 92 TRP A C 1
ATOM 684 O O . TRP A 1 92 ? 3.829 -4.662 0.246 1.00 94.94 92 TRP A O 1
ATOM 694 N N . GLU A 1 93 ? 3.648 -6.285 1.797 1.00 93.94 93 GLU A N 1
ATOM 695 C CA . GLU A 1 93 ? 4.447 -7.291 1.091 1.00 93.94 93 GLU A CA 1
ATOM 696 C C . GLU A 1 93 ? 3.880 -7.561 -0.302 1.00 93.94 93 GLU A C 1
ATOM 698 O O . GLU A 1 93 ? 4.587 -7.427 -1.297 1.00 93.94 93 GLU A O 1
ATOM 703 N N . ARG A 1 94 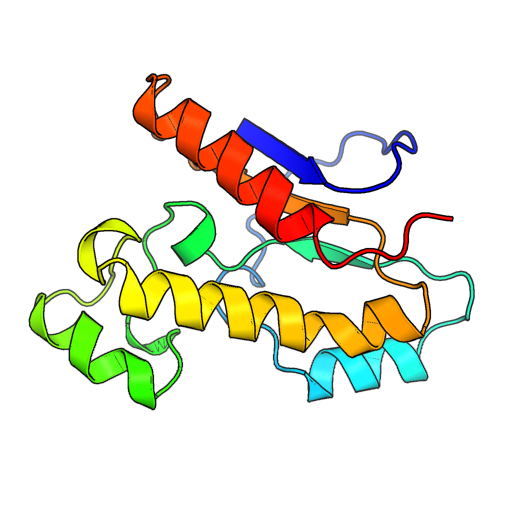? 2.574 -7.839 -0.393 1.00 93.88 94 ARG A N 1
ATOM 704 C CA . ARG A 1 94 ? 1.906 -8.108 -1.676 1.00 93.88 94 ARG A CA 1
ATOM 705 C C . ARG A 1 94 ? 1.886 -6.893 -2.590 1.00 93.88 94 ARG A C 1
ATOM 707 O O . ARG A 1 94 ? 2.076 -7.040 -3.793 1.00 93.88 94 ARG A O 1
ATOM 714 N N . PHE A 1 95 ? 1.661 -5.698 -2.038 1.00 94.38 95 PHE A N 1
ATOM 715 C CA . PHE A 1 95 ? 1.711 -4.465 -2.818 1.00 94.38 95 PHE A CA 1
ATOM 716 C C . PHE A 1 95 ? 3.093 -4.262 -3.440 1.00 94.38 95 PHE A C 1
ATOM 718 O O . PHE A 1 95 ? 3.169 -3.945 -4.620 1.00 94.38 95 PHE A O 1
ATOM 725 N N . LEU A 1 96 ? 4.172 -4.447 -2.673 1.00 93.19 96 LEU A N 1
ATOM 726 C CA . LEU A 1 96 ? 5.533 -4.269 -3.178 1.00 93.19 96 LEU A CA 1
ATOM 727 C C . LEU A 1 96 ? 5.910 -5.358 -4.186 1.00 93.19 96 LEU A C 1
ATOM 729 O O . LEU A 1 96 ? 6.407 -5.002 -5.253 1.00 93.19 96 LEU A O 1
ATOM 733 N N . ALA A 1 97 ? 5.593 -6.624 -3.893 1.00 92.19 97 ALA A N 1
ATOM 734 C CA . ALA A 1 97 ? 5.841 -7.759 -4.783 1.00 92.19 97 ALA A CA 1
ATOM 735 C C . ALA A 1 97 ? 5.147 -7.586 -6.142 1.00 92.19 97 ALA A C 1
ATOM 737 O O . ALA A 1 97 ? 5.739 -7.806 -7.195 1.00 92.19 97 ALA A O 1
ATOM 738 N N . ALA A 1 98 ? 3.914 -7.072 -6.149 1.00 92.62 98 ALA A N 1
ATOM 739 C CA . ALA A 1 98 ? 3.199 -6.781 -7.387 1.00 92.62 98 ALA A CA 1
ATOM 740 C C . ALA A 1 98 ? 3.893 -5.728 -8.273 1.00 92.62 98 ALA A C 1
ATOM 742 O O . ALA A 1 98 ? 3.568 -5.628 -9.455 1.00 92.62 98 ALA A O 1
ATOM 743 N N . LEU A 1 99 ? 4.824 -4.931 -7.734 1.00 93.12 99 LEU A N 1
ATOM 744 C CA . LEU A 1 99 ? 5.599 -3.947 -8.496 1.00 93.12 99 LEU A CA 1
ATOM 745 C C . LEU A 1 99 ? 6.964 -4.470 -8.947 1.00 93.12 99 LEU A C 1
ATOM 747 O O . LEU A 1 99 ? 7.617 -3.795 -9.747 1.00 93.12 99 LEU A O 1
ATOM 751 N N . ASP A 1 100 ? 7.392 -5.645 -8.486 1.00 92.19 100 ASP A N 1
ATOM 752 C CA . ASP A 1 100 ? 8.690 -6.231 -8.831 1.00 92.19 100 ASP A CA 1
ATOM 753 C C . ASP A 1 100 ? 8.922 -6.372 -10.342 1.00 92.19 100 ASP A C 1
ATOM 755 O O . ASP A 1 100 ? 10.015 -6.017 -10.784 1.00 92.19 100 ASP A O 1
ATOM 759 N N . PRO A 1 101 ? 7.928 -6.732 -11.181 1.00 92.88 101 PRO A N 1
ATOM 760 C CA . PRO A 1 101 ? 8.116 -6.746 -12.633 1.00 92.88 101 PRO A CA 1
ATOM 761 C C . PRO A 1 101 ? 8.513 -5.378 -13.208 1.00 92.88 101 PRO A C 1
ATOM 763 O O . PRO A 1 101 ? 9.382 -5.278 -14.071 1.00 92.88 101 PRO A O 1
ATOM 766 N N . LEU A 1 102 ? 7.918 -4.291 -12.699 1.00 91.94 102 LEU A N 1
ATOM 767 C CA . LEU A 1 102 ? 8.270 -2.932 -13.125 1.00 91.94 102 LEU A CA 1
ATOM 768 C C . LEU A 1 102 ? 9.649 -2.520 -12.602 1.00 91.94 102 LEU A C 1
ATOM 770 O O . LEU A 1 102 ? 10.343 -1.749 -13.262 1.00 91.94 102 LEU A O 1
ATOM 774 N N . ARG A 1 103 ? 10.056 -3.012 -11.426 1.00 90.12 103 ARG A N 1
ATOM 775 C CA . ARG A 1 103 ? 11.396 -2.773 -10.868 1.00 90.12 103 ARG A CA 1
ATOM 776 C C . ARG A 1 103 ? 12.468 -3.503 -11.669 1.00 90.12 103 ARG A C 1
ATOM 778 O O . ARG A 1 103 ? 13.464 -2.878 -12.025 1.00 90.12 103 ARG A O 1
ATOM 785 N N . ALA A 1 104 ? 12.246 -4.782 -11.970 1.00 90.94 104 ALA A N 1
ATOM 786 C CA . ALA A 1 104 ? 13.158 -5.629 -12.732 1.00 90.94 104 ALA A CA 1
ATOM 787 C C . ALA A 1 104 ? 13.468 -5.021 -14.108 1.00 90.94 104 ALA A C 1
ATOM 789 O O . ALA A 1 104 ? 14.628 -4.931 -14.501 1.00 90.94 104 ALA A O 1
ATOM 790 N N . GLU A 1 105 ? 12.446 -4.478 -14.773 1.00 92.62 105 GLU A N 1
ATOM 791 C CA . GLU A 1 105 ? 12.574 -3.799 -16.068 1.00 92.62 105 GLU A CA 1
ATOM 792 C C . GLU A 1 105 ? 13.031 -2.330 -15.961 1.00 92.62 105 GLU A C 1
ATOM 794 O O . GLU A 1 105 ? 13.105 -1.624 -16.965 1.00 92.62 105 GLU A O 1
ATOM 799 N N . ARG A 1 106 ? 13.334 -1.832 -14.750 1.00 92.94 106 ARG A N 1
ATOM 800 C CA . ARG A 1 106 ? 13.707 -0.429 -14.461 1.00 92.94 106 ARG A CA 1
ATOM 801 C C . ARG A 1 106 ? 12.666 0.605 -14.912 1.00 92.94 106 ARG A C 1
ATOM 803 O O . ARG A 1 106 ? 12.999 1.752 -15.204 1.00 92.94 106 ARG A O 1
ATOM 810 N N . LYS A 1 107 ? 11.393 0.212 -14.925 1.00 94.31 107 LYS A N 1
ATOM 811 C CA . LYS A 1 107 ? 10.251 1.048 -15.322 1.00 94.31 107 LYS A CA 1
ATOM 812 C C . LYS A 1 107 ? 9.468 1.619 -14.143 1.00 94.31 107 LYS A C 1
ATOM 814 O O . LYS A 1 107 ? 8.580 2.436 -14.366 1.00 94.31 107 LYS A O 1
ATOM 819 N N . LEU A 1 108 ? 9.755 1.230 -12.899 1.00 93.56 108 LEU A N 1
ATOM 820 C CA . LEU A 1 108 ? 9.137 1.843 -11.718 1.00 93.56 108 LEU A CA 1
ATOM 821 C C . LEU A 1 108 ? 9.847 3.158 -11.349 1.00 93.56 108 LEU A C 1
ATOM 823 O O . LEU A 1 108 ? 11.004 3.145 -10.941 1.00 93.56 108 LEU A O 1
ATOM 827 N N . GLY A 1 109 ? 9.140 4.285 -11.467 1.00 91.94 109 GLY A N 1
ATOM 828 C CA . GLY A 1 109 ? 9.647 5.617 -11.128 1.00 91.94 109 GLY A CA 1
ATOM 829 C C . GLY A 1 109 ? 9.412 5.989 -9.669 1.00 91.94 109 GLY A C 1
ATOM 830 O O . GLY A 1 109 ? 10.361 6.145 -8.903 1.00 91.94 109 GLY A O 1
ATOM 831 N N . ALA A 1 110 ? 8.144 6.143 -9.284 1.00 91.44 110 ALA A N 1
ATOM 832 C CA . ALA A 1 110 ? 7.764 6.500 -7.922 1.00 91.44 110 ALA A CA 1
ATOM 833 C C . ALA A 1 110 ? 6.524 5.752 -7.425 1.00 91.44 110 ALA A C 1
ATOM 835 O O . ALA A 1 110 ? 5.602 5.450 -8.188 1.00 91.44 110 ALA A O 1
ATOM 836 N N . ILE A 1 111 ? 6.471 5.535 -6.109 1.00 93.88 111 ILE A N 1
ATOM 837 C CA . ILE A 1 111 ? 5.253 5.124 -5.403 1.00 93.88 111 ILE A CA 1
ATOM 838 C C . ILE A 1 111 ? 4.610 6.364 -4.783 1.00 93.88 111 ILE A C 1
ATOM 840 O O . ILE A 1 111 ? 5.226 7.048 -3.964 1.00 93.88 111 ILE A O 1
ATOM 844 N N . LEU A 1 112 ? 3.369 6.648 -5.177 1.00 93.19 112 LEU A N 1
ATOM 845 C CA . LEU A 1 112 ? 2.567 7.757 -4.676 1.00 93.19 112 LEU A CA 1
ATOM 846 C C . LEU A 1 112 ? 1.734 7.313 -3.466 1.00 93.19 112 LEU A C 1
ATOM 848 O O . LEU A 1 112 ? 0.732 6.609 -3.603 1.00 93.19 112 LEU A O 1
ATOM 852 N N . LEU A 1 113 ? 2.109 7.804 -2.288 1.00 93.31 113 LEU A N 1
ATOM 853 C CA . LEU A 1 113 ? 1.361 7.693 -1.037 1.00 93.31 113 LEU A CA 1
ATOM 854 C C . LEU A 1 113 ? 0.583 8.993 -0.819 1.00 93.31 113 LEU A C 1
ATOM 856 O O . LEU A 1 113 ? 1.097 9.987 -0.301 1.00 93.31 113 LEU A O 1
ATOM 860 N N . GLN A 1 114 ? -0.665 9.001 -1.277 1.00 92.06 114 GLN A N 1
ATOM 861 C CA . GLN A 1 114 ? -1.570 10.133 -1.109 1.00 92.06 114 GLN A CA 1
ATOM 862 C C . GLN A 1 114 ? -2.443 9.905 0.123 1.00 92.06 114 GLN A C 1
ATOM 864 O O . GLN A 1 114 ? -3.278 9.014 0.094 1.00 92.06 114 GLN A O 1
ATOM 869 N N . PHE A 1 115 ? -2.287 10.723 1.163 1.00 93.50 115 PHE A N 1
ATOM 870 C CA . PHE A 1 115 ? -3.084 10.655 2.396 1.00 93.50 115 PHE A CA 1
ATOM 871 C C . PHE A 1 115 ? -4.324 11.563 2.333 1.00 93.50 115 PHE A C 1
ATOM 873 O O . PHE A 1 115 ? -4.233 12.636 1.716 1.00 93.50 115 PHE A O 1
ATOM 880 N N . PRO A 1 116 ? -5.448 11.190 2.983 1.00 92.06 116 PRO A N 1
ATOM 881 C CA . PRO A 1 116 ? -6.677 11.978 2.960 1.00 92.06 116 PRO A CA 1
ATOM 882 C C . PRO A 1 116 ? -6.511 13.336 3.661 1.00 92.06 116 PRO A C 1
ATOM 884 O O . PRO A 1 116 ? -5.614 13.494 4.492 1.00 92.06 116 PRO A O 1
ATOM 887 N N . PRO A 1 117 ? -7.383 14.323 3.379 1.00 89.00 117 PRO A N 1
ATOM 888 C CA . PRO A 1 117 ? -7.294 15.646 4.001 1.00 89.00 117 PRO A CA 1
ATOM 889 C C . PRO A 1 117 ? -7.526 15.609 5.519 1.00 89.00 117 PRO A C 1
ATOM 891 O O . PRO A 1 117 ? -6.982 16.438 6.237 1.00 89.00 117 PRO A O 1
ATOM 894 N N . TRP A 1 118 ? -8.262 14.614 6.020 1.00 88.06 118 TRP A N 1
ATOM 895 C CA . TRP A 1 118 ? -8.474 14.372 7.451 1.00 88.06 118 TRP A CA 1
ATOM 896 C C . TRP A 1 118 ? -7.357 13.542 8.108 1.00 88.06 118 TRP A C 1
ATOM 898 O O . TRP A 1 118 ? -7.563 12.992 9.185 1.00 88.06 118 TRP A O 1
ATOM 908 N N . PHE A 1 119 ? -6.189 13.392 7.473 1.00 89.75 119 PHE A N 1
ATOM 909 C CA . PHE A 1 119 ? -5.013 12.764 8.079 1.00 89.75 119 PHE A CA 1
ATOM 910 C C . PHE A 1 119 ? -4.263 13.807 8.929 1.00 89.75 119 PHE A C 1
ATOM 912 O O . PHE A 1 119 ? -3.566 14.650 8.359 1.00 89.75 119 PHE A O 1
ATOM 919 N N . PRO A 1 120 ? -4.407 13.799 10.269 1.00 86.94 120 PRO A N 1
ATOM 920 C CA . PRO A 1 120 ? -3.908 14.887 11.098 1.00 86.94 120 PRO A CA 1
ATOM 921 C C . PRO A 1 120 ? -2.389 14.820 11.250 1.00 86.94 120 PRO A C 1
ATOM 923 O O . PRO A 1 120 ? -1.801 13.737 11.347 1.00 86.94 120 PRO A O 1
ATOM 926 N N . THR A 1 121 ? -1.758 15.984 11.368 1.00 89.81 121 THR A N 1
ATOM 927 C CA . THR A 1 121 ? -0.352 16.075 11.760 1.00 89.81 121 THR A CA 1
ATOM 928 C C . THR A 1 121 ? -0.214 15.658 13.221 1.00 89.81 121 THR A C 1
ATOM 930 O O . THR A 1 121 ? -0.775 16.279 14.118 1.00 89.81 121 THR A O 1
ATOM 933 N N . SER A 1 122 ? 0.525 14.582 13.473 1.00 93.56 122 SER A N 1
ATOM 934 C CA . SER A 1 122 ? 0.879 14.121 14.818 1.00 93.56 122 SER A CA 1
ATOM 935 C C . SER A 1 122 ? 2.156 13.295 14.740 1.00 93.56 122 SER A C 1
ATOM 937 O O . SER A 1 122 ? 2.510 12.814 13.662 1.00 93.56 122 SER A O 1
ATOM 939 N N . LYS A 1 123 ? 2.828 13.080 15.876 1.00 94.56 123 LYS A N 1
ATOM 940 C CA . LYS A 1 123 ? 4.046 12.261 15.912 1.00 94.56 123 LYS A CA 1
ATOM 941 C C . LYS A 1 123 ? 3.821 10.869 15.312 1.00 94.56 123 LYS A C 1
ATOM 943 O O . LYS A 1 123 ? 4.519 10.510 14.376 1.00 94.56 123 LYS A O 1
ATOM 948 N N . ALA A 1 124 ? 2.788 10.147 15.749 1.00 92.56 124 ALA A N 1
ATOM 949 C CA . ALA A 1 124 ? 2.482 8.811 15.228 1.00 92.56 124 ALA A CA 1
ATOM 950 C C . ALA A 1 124 ? 2.209 8.798 13.709 1.00 92.56 124 ALA A C 1
ATOM 952 O O . ALA A 1 124 ? 2.578 7.861 13.006 1.00 92.56 124 ALA A O 1
ATOM 953 N N . ARG A 1 125 ? 1.569 9.848 13.182 1.00 93.12 125 ARG A N 1
ATOM 954 C CA . ARG A 1 125 ? 1.250 9.975 11.752 1.00 93.12 125 ARG A CA 1
ATOM 955 C C . ARG A 1 125 ? 2.487 10.329 10.922 1.00 93.12 125 ARG A C 1
ATOM 957 O O . ARG A 1 125 ? 2.664 9.770 9.844 1.00 93.12 125 ARG A O 1
ATOM 964 N N . ASN A 1 126 ? 3.362 11.184 11.447 1.00 93.94 126 ASN A N 1
ATOM 965 C CA . ASN A 1 126 ? 4.662 11.488 10.849 1.00 93.94 126 ASN A CA 1
ATOM 966 C C . ASN A 1 126 ? 5.574 10.255 10.849 1.00 93.94 126 ASN A C 1
ATOM 968 O O . ASN A 1 126 ? 6.145 9.925 9.813 1.00 93.94 126 ASN A O 1
ATOM 972 N N . ASP A 1 127 ? 5.632 9.529 11.967 1.00 95.25 127 ASP A N 1
ATOM 973 C CA . ASP A 1 127 ? 6.376 8.273 12.086 1.00 95.25 127 ASP A CA 1
ATOM 974 C C . ASP A 1 127 ? 5.858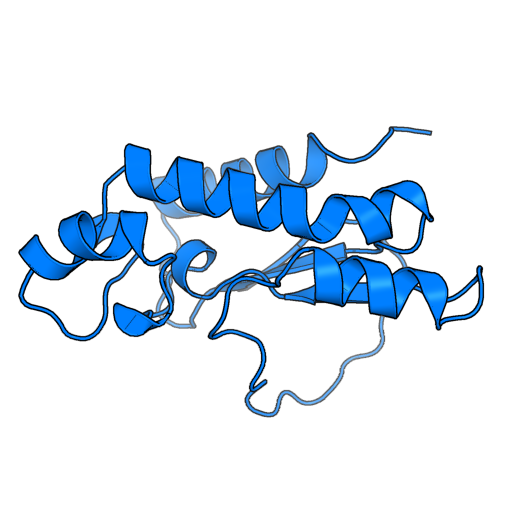 7.242 11.061 1.00 95.25 127 ASP A C 1
ATOM 976 O O . ASP A 1 127 ? 6.647 6.570 10.398 1.00 95.25 127 ASP A O 1
ATOM 980 N N . TYR A 1 128 ? 4.538 7.178 10.839 1.00 95.19 128 TYR A N 1
ATOM 981 C CA . TYR A 1 128 ? 3.951 6.327 9.800 1.00 95.19 128 TYR A CA 1
ATOM 982 C C . TYR A 1 128 ? 4.385 6.722 8.381 1.00 95.19 128 TYR A C 1
ATOM 984 O O . TYR A 1 128 ? 4.705 5.852 7.574 1.00 95.19 128 TYR A O 1
ATOM 992 N N . ILE A 1 129 ? 4.436 8.016 8.058 1.00 94.94 129 ILE A N 1
ATOM 993 C CA . ILE A 1 129 ? 4.906 8.491 6.745 1.00 94.94 129 ILE A CA 1
ATOM 994 C C . ILE A 1 129 ? 6.368 8.110 6.519 1.00 94.94 129 ILE A C 1
ATOM 996 O O . ILE A 1 129 ? 6.714 7.627 5.440 1.00 94.94 129 ILE A O 1
ATOM 1000 N N . VAL A 1 130 ? 7.213 8.280 7.540 1.00 95.06 130 VAL A N 1
ATOM 1001 C CA . VAL A 1 130 ? 8.618 7.858 7.491 1.00 95.06 130 VAL A CA 1
ATOM 1002 C C . VAL A 1 130 ? 8.709 6.347 7.276 1.00 95.06 130 VAL A C 1
ATOM 1004 O O . VAL A 1 130 ? 9.430 5.903 6.384 1.00 95.06 130 VAL A O 1
ATOM 1007 N N . ALA A 1 131 ? 7.925 5.549 8.006 1.00 94.06 131 ALA A N 1
ATOM 1008 C CA . ALA A 1 131 ? 7.879 4.100 7.821 1.00 94.06 131 ALA A CA 1
ATOM 1009 C C . ALA A 1 131 ? 7.437 3.701 6.401 1.00 94.06 131 ALA A C 1
ATOM 1011 O O . ALA A 1 131 ? 8.019 2.790 5.810 1.00 94.06 131 ALA A O 1
ATOM 1012 N N . CYS A 1 132 ? 6.461 4.403 5.816 1.00 94.56 132 CYS A N 1
ATOM 1013 C CA . CYS A 1 132 ? 6.051 4.180 4.429 1.00 94.56 132 CYS A CA 1
ATOM 1014 C C . CYS A 1 132 ? 7.193 4.469 3.448 1.00 94.56 132 CYS A C 1
ATOM 1016 O O . CYS A 1 132 ? 7.405 3.696 2.515 1.00 94.56 132 CYS A O 1
ATOM 1018 N N . ALA A 1 133 ? 7.942 5.556 3.664 1.00 91.69 133 ALA A N 1
ATOM 1019 C CA . ALA A 1 133 ? 9.091 5.897 2.833 1.00 91.69 133 ALA A CA 1
ATOM 1020 C C . ALA A 1 133 ? 10.188 4.827 2.910 1.00 91.69 133 ALA A C 1
ATOM 1022 O O . ALA A 1 133 ? 10.710 4.418 1.876 1.00 91.69 133 ALA A O 1
ATOM 1023 N N . VAL A 1 134 ? 10.477 4.315 4.111 1.00 93.00 134 VAL A N 1
ATOM 1024 C CA . VAL A 1 134 ? 11.440 3.221 4.315 1.00 93.00 134 VAL A CA 1
ATOM 1025 C C . VAL A 1 134 ? 11.000 1.954 3.580 1.00 93.00 134 VAL A C 1
ATOM 1027 O O . VAL A 1 134 ? 11.786 1.409 2.810 1.00 93.00 134 VAL A O 1
ATOM 1030 N N . ARG A 1 135 ? 9.742 1.517 3.746 1.00 92.06 135 ARG A N 1
ATOM 1031 C CA . ARG A 1 135 ? 9.203 0.317 3.071 1.00 92.06 135 ARG A CA 1
ATOM 1032 C C . ARG A 1 135 ? 9.205 0.449 1.544 1.00 92.06 135 ARG A C 1
ATOM 1034 O O . ARG A 1 135 ? 9.518 -0.503 0.835 1.00 92.06 135 ARG A O 1
ATOM 1041 N N . ALA A 1 136 ? 8.875 1.631 1.025 1.00 88.81 136 ALA A N 1
ATOM 1042 C CA . ALA A 1 136 ? 8.892 1.894 -0.413 1.00 88.81 136 ALA A CA 1
ATOM 1043 C C . ALA A 1 136 ? 10.320 1.942 -0.993 1.00 88.81 136 ALA A C 1
ATOM 1045 O O . ALA A 1 136 ? 10.524 1.549 -2.142 1.00 88.81 136 ALA A O 1
ATOM 1046 N N . ALA A 1 137 ? 11.300 2.404 -0.207 1.00 80.31 137 ALA A N 1
ATOM 1047 C CA . ALA A 1 137 ? 12.699 2.529 -0.616 1.00 80.31 137 ALA A CA 1
ATOM 1048 C C . ALA A 1 137 ? 13.505 1.228 -0.473 1.00 80.31 137 ALA A C 1
ATOM 1050 O O . ALA A 1 137 ? 14.412 0.994 -1.271 1.00 80.31 137 ALA A O 1
ATOM 1051 N N . SER A 1 138 ? 13.176 0.361 0.495 1.00 63.81 138 SER A N 1
ATOM 1052 C CA . SER A 1 138 ? 13.892 -0.899 0.779 1.00 63.81 138 SER A CA 1
ATOM 1053 C C . SER A 1 138 ? 13.812 -1.945 -0.340 1.00 63.81 138 SER A C 1
ATOM 1055 O O . SER A 1 138 ? 14.335 -3.043 -0.201 1.00 63.81 138 SER A O 1
ATOM 1057 N N . THR A 1 139 ? 13.156 -1.612 -1.446 1.00 54.47 139 THR A N 1
ATOM 1058 C CA . THR A 1 139 ? 12.921 -2.478 -2.604 1.00 54.47 139 THR A CA 1
ATOM 1059 C C . THR A 1 139 ? 13.509 -1.905 -3.904 1.00 54.47 139 THR A C 1
ATOM 1061 O O . THR A 1 139 ? 13.281 -2.457 -4.978 1.00 54.47 139 THR A O 1
ATOM 1064 N N . SER A 1 140 ? 14.252 -0.792 -3.862 1.00 48.03 140 SER A N 1
ATOM 1065 C CA . SER A 1 140 ? 14.959 -0.251 -5.038 1.00 48.03 140 SER A CA 1
ATOM 1066 C C . SER A 1 140 ? 16.444 -0.637 -5.005 1.00 48.03 140 SER A C 1
ATOM 1068 O O . SER A 1 140 ? 17.084 -0.416 -3.972 1.00 48.03 140 SER A O 1
ATOM 1070 N N . PRO A 1 141 ? 17.039 -1.145 -6.104 1.00 40.00 141 PRO A N 1
ATOM 1071 C CA . PRO A 1 141 ? 18.489 -1.251 -6.192 1.00 40.00 141 PRO A CA 1
ATOM 1072 C C . PRO A 1 141 ? 19.059 0.168 -6.143 1.00 40.00 141 PRO A C 1
ATOM 1074 O O . PRO A 1 141 ? 18.714 1.008 -6.978 1.00 40.00 141 PRO A O 1
ATOM 1077 N N . ARG A 1 142 ? 19.895 0.460 -5.143 1.00 36.91 142 ARG A N 1
ATOM 1078 C CA . ARG A 1 142 ? 20.722 1.668 -5.179 1.00 36.91 142 ARG A CA 1
ATOM 1079 C C . ARG A 1 142 ? 21.759 1.464 -6.283 1.00 36.91 142 ARG A C 1
ATOM 1081 O O . ARG A 1 142 ? 22.480 0.472 -6.252 1.00 36.91 142 ARG A O 1
ATOM 1088 N N . SER A 1 143 ? 21.740 2.363 -7.266 1.00 37.28 143 SER A N 1
ATOM 1089 C CA . SER A 1 143 ? 22.788 2.529 -8.279 1.00 37.28 143 SER A CA 1
ATOM 1090 C C . SER A 1 143 ? 24.136 2.809 -7.638 1.00 37.28 143 SER A C 1
ATOM 1092 O O . SER A 1 143 ? 24.118 3.604 -6.666 1.00 37.28 143 SER A O 1
#

pLDDT: mean 81.84, std 20.32, range [28.94, 95.75]

Secondary structure (DSSP, 8-state):
-EEEES----------PPPGGGGSPPPHHHHHHHHHHS-TT--EEEEPPGGGGT--EEGGGS-GGGHHHHHTT--SEE-GGGSHHHHHHHHHHHHHHTTHHHHHTT-EEEEEEE--TT----HHHHHHHHHHHHHHHTTSPP-

Sequence (143 aa):
MVAAVGPVRRVPPQRQGPSATGYALPAEQTAQAWAARTPAAFTFNVKAFSLLTHHPTPVAALPADLRPAAEKTGKDRVYLQDVGPKVADQVWERFLAALDPLRAERKLGAILLQFPPWFPTSKARNDYIVACAVRAASTSPRS